Protein AF-A0A7R7MYT4-F1 (afdb_monomer_lite)

Organism: Mycobacterium intracellulare (NCBI:txid1767)

Secondary structure (DSSP, 8-state):
-HHHHHHHHTT-PPPEEEEEETTTEEEEEEE-SSSEEEEEEE-TT--TTSGGGHHHHHHHHTEEEEEEEEEEEE-TTSTTSEEEEEEEEEEETT--PPPPHHHHHHHHHHHT--S---TTTHHHHHHHHHHHH--

Foldseek 3Di:
DQVQLLCVLLVFDGKDWQADDPQAKTKIWGDQPQKIKIKMKGDPVDDCPDPRNVSVNVQQVQFDKAWLDWDKDQQCSHDPRIIIITIIITGGPPDPDDGDPSSVLVSVLSNVVPDDDDPVCSNVSSNVSSVVRVD

Sequence (135 aa):
MPLQVMAQALNLPDAVTRLNEPGWAFAQTMNLGTSQGLIMWRIPLVRDTDPMYAPVAALMERSEVEVLFSGEVVDPGVIGGKLEAFVALLHPEGQRQTPSPQQRTFVDIFENWGETVLPEHLPEKMAHMCALHTH

Radius of gyration: 14.29 Å; chains: 1; bounding box: 32×40×33 Å

Structure (mmCIF, N/CA/C/O backbone):
data_AF-A0A7R7MYT4-F1
#
_entry.id   AF-A0A7R7MYT4-F1
#
loop_
_atom_site.group_PDB
_atom_site.id
_atom_site.type_symbol
_atom_site.label_atom_id
_atom_site.label_alt_id
_atom_site.label_comp_id
_atom_site.label_asym_id
_atom_site.label_entity_id
_atom_site.label_seq_id
_atom_site.pdbx_PDB_ins_code
_atom_site.Cartn_x
_atom_site.Cartn_y
_atom_site.Cartn_z
_atom_site.occupancy
_atom_site.B_iso_or_equiv
_atom_site.auth_seq_id
_atom_site.auth_comp_id
_atom_site.auth_asym_id
_atom_site.auth_atom_id
_atom_site.pdbx_PDB_model_num
ATOM 1 N N . MET A 1 1 ? 10.309 2.847 2.496 1.00 79.06 1 MET A N 1
ATOM 2 C CA . MET A 1 1 ? 9.069 2.253 3.043 1.00 79.06 1 MET A CA 1
ATOM 3 C C . MET A 1 1 ? 7.950 3.284 2.934 1.00 79.06 1 MET A C 1
ATOM 5 O O . MET A 1 1 ? 7.918 4.183 3.764 1.00 79.06 1 MET A O 1
ATOM 9 N N . PRO A 1 2 ? 7.098 3.227 1.898 1.00 86.56 2 PRO A N 1
ATOM 10 C CA . PRO A 1 2 ? 6.120 4.278 1.606 1.00 86.56 2 PRO A CA 1
ATOM 11 C C . PRO A 1 2 ? 5.114 4.547 2.727 1.00 86.56 2 PRO A C 1
ATOM 13 O O . PRO A 1 2 ? 4.961 5.693 3.136 1.00 86.56 2 PRO A O 1
ATOM 16 N N . LEU A 1 3 ? 4.488 3.508 3.292 1.00 89.62 3 LEU A N 1
ATOM 17 C CA . LEU A 1 3 ? 3.504 3.714 4.360 1.00 89.62 3 LEU A CA 1
ATOM 18 C C . LEU A 1 3 ? 4.129 4.204 5.665 1.00 89.62 3 LEU A C 1
ATOM 20 O O . LEU A 1 3 ? 3.433 4.817 6.463 1.00 89.62 3 LEU A O 1
ATOM 24 N N . GLN A 1 4 ? 5.434 3.998 5.871 1.00 91.19 4 GLN A N 1
ATOM 25 C CA . GLN A 1 4 ? 6.128 4.549 7.036 1.00 91.19 4 GLN A CA 1
ATOM 26 C C . GLN A 1 4 ? 6.157 6.082 7.000 1.00 91.19 4 GLN A C 1
ATOM 28 O O . GLN A 1 4 ? 6.034 6.717 8.042 1.00 91.19 4 GLN A O 1
ATOM 33 N N . VAL A 1 5 ? 6.286 6.672 5.805 1.00 91.62 5 VAL A N 1
ATOM 34 C CA . VAL A 1 5 ? 6.248 8.131 5.619 1.00 91.62 5 VAL A CA 1
ATOM 35 C C . VAL A 1 5 ? 4.887 8.676 6.043 1.00 91.62 5 VAL A C 1
ATOM 37 O O . VAL A 1 5 ? 4.812 9.629 6.813 1.00 91.62 5 VAL A O 1
ATOM 40 N N . MET A 1 6 ? 3.810 8.028 5.593 1.00 91.69 6 MET A N 1
ATOM 41 C CA . MET A 1 6 ? 2.453 8.418 5.970 1.00 91.69 6 MET A CA 1
ATOM 42 C C . MET A 1 6 ? 2.184 8.184 7.461 1.00 91.69 6 MET A C 1
ATOM 44 O O . MET A 1 6 ? 1.628 9.059 8.117 1.00 91.69 6 MET A O 1
ATOM 48 N N . ALA A 1 7 ? 2.614 7.049 8.021 1.00 92.25 7 ALA A N 1
ATOM 49 C CA . ALA A 1 7 ? 2.436 6.758 9.441 1.00 92.25 7 ALA A CA 1
ATOM 50 C C . ALA A 1 7 ? 3.080 7.836 10.326 1.00 92.25 7 ALA A C 1
ATOM 52 O O . ALA A 1 7 ? 2.456 8.321 11.265 1.00 92.25 7 ALA A O 1
ATOM 53 N N . GLN A 1 8 ? 4.289 8.283 9.974 1.00 92.19 8 GLN A N 1
ATOM 54 C CA . GLN A 1 8 ? 4.967 9.379 10.668 1.00 92.19 8 GLN A CA 1
ATOM 55 C C . GLN A 1 8 ? 4.224 10.711 10.515 1.00 92.19 8 GLN A C 1
ATOM 57 O O . GLN A 1 8 ? 4.039 11.415 11.506 1.00 92.19 8 GLN A O 1
ATOM 62 N N . ALA A 1 9 ? 3.764 11.044 9.306 1.00 89.12 9 ALA A N 1
ATOM 63 C CA . ALA A 1 9 ? 3.030 12.284 9.048 1.00 89.12 9 ALA A CA 1
ATOM 64 C C . ALA A 1 9 ? 1.687 12.351 9.800 1.00 89.12 9 ALA A C 1
ATOM 66 O O . ALA A 1 9 ? 1.291 13.417 10.263 1.00 89.12 9 ALA A O 1
ATOM 67 N N . LEU A 1 10 ? 1.006 11.213 9.953 1.00 86.81 10 LEU A N 1
ATOM 68 C CA . LEU A 1 10 ? -0.301 11.110 10.610 1.00 86.81 10 LEU A CA 1
ATOM 69 C C . LEU A 1 10 ? -0.217 10.727 12.099 1.00 86.81 10 LEU A C 1
ATOM 71 O O . LEU A 1 10 ? -1.256 10.553 12.740 1.00 86.81 10 LEU A O 1
ATOM 75 N N . ASN A 1 11 ? 0.995 10.601 12.653 1.00 89.06 11 ASN A N 1
ATOM 76 C CA . ASN A 1 11 ? 1.255 10.151 14.025 1.00 89.06 11 ASN A CA 1
ATOM 77 C C . ASN A 1 11 ? 0.569 8.807 14.359 1.00 89.06 11 ASN A C 1
ATOM 79 O O . ASN A 1 11 ? -0.136 8.663 15.361 1.00 89.06 11 ASN A O 1
ATOM 83 N N . LEU A 1 12 ? 0.756 7.828 13.476 1.00 90.19 12 LEU A N 1
ATOM 84 C CA . LEU A 1 12 ? 0.216 6.474 13.556 1.00 90.19 12 LEU A CA 1
ATOM 85 C C . LEU A 1 12 ? 1.313 5.450 13.890 1.00 90.19 12 LEU A C 1
ATOM 87 O O . LEU A 1 12 ? 2.500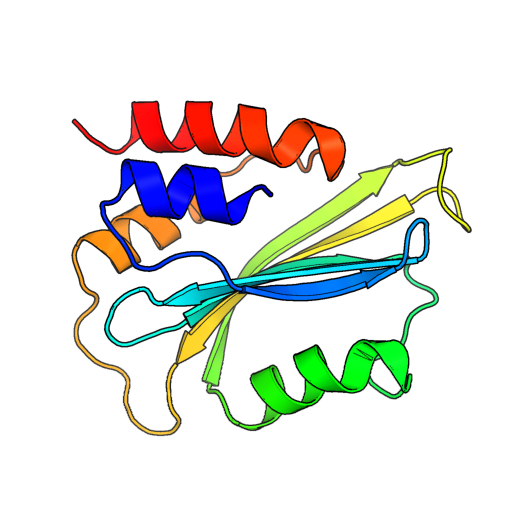 5.744 13.733 1.00 90.19 12 LEU A O 1
ATOM 91 N N . PRO A 1 13 ? 0.940 4.228 14.319 1.00 92.06 13 PRO A N 1
ATOM 92 C CA . PRO A 1 13 ? 1.892 3.136 14.487 1.00 92.06 13 PRO A CA 1
ATOM 93 C C . PRO A 1 13 ? 2.653 2.813 13.197 1.00 92.06 13 PRO A C 1
ATOM 95 O O . PRO A 1 13 ? 2.119 2.964 12.096 1.00 92.06 13 PRO A O 1
ATOM 98 N N . ASP A 1 14 ? 3.872 2.293 13.358 1.00 93.12 14 ASP A N 1
ATOM 99 C CA . ASP A 1 14 ? 4.750 1.938 12.244 1.00 93.12 14 ASP A CA 1
ATOM 100 C C . ASP A 1 14 ? 4.082 1.006 11.227 1.00 93.12 14 ASP A C 1
ATOM 102 O O . ASP A 1 14 ? 3.312 0.094 11.556 1.00 93.12 14 ASP A O 1
ATOM 106 N N . ALA A 1 15 ? 4.425 1.227 9.959 1.00 94.12 15 ALA A N 1
ATOM 107 C CA . ALA A 1 15 ? 3.943 0.396 8.875 1.00 94.12 15 ALA A CA 1
ATOM 108 C C . ALA A 1 15 ? 4.624 -0.978 8.900 1.00 94.12 15 ALA A C 1
ATOM 110 O O . ALA A 1 15 ? 5.825 -1.111 9.131 1.00 94.12 15 ALA A O 1
ATOM 111 N N . VAL A 1 16 ? 3.859 -2.016 8.579 1.00 94.31 16 VAL A N 1
ATOM 112 C CA . VAL A 1 16 ? 4.336 -3.397 8.514 1.00 94.31 16 VAL A CA 1
ATOM 113 C C . VAL A 1 16 ? 4.456 -3.820 7.059 1.00 94.31 16 VAL A C 1
ATOM 115 O O . VAL A 1 16 ? 3.457 -3.872 6.335 1.00 94.31 16 VAL A O 1
ATOM 118 N N . THR A 1 17 ? 5.669 -4.172 6.640 1.00 93.69 17 THR A N 1
ATOM 119 C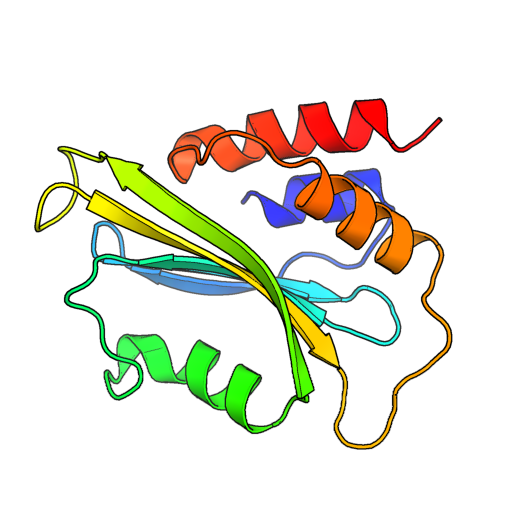 CA . THR A 1 17 ? 5.912 -4.826 5.350 1.00 93.69 17 THR A CA 1
ATOM 120 C C . THR A 1 17 ? 5.386 -6.257 5.397 1.00 93.69 17 THR A C 1
ATOM 122 O O . THR A 1 17 ? 5.800 -7.047 6.243 1.00 93.69 17 THR A O 1
ATOM 125 N N . ARG A 1 18 ? 4.449 -6.580 4.502 1.00 92.62 18 ARG A N 1
ATOM 126 C CA . ARG A 1 18 ? 3.829 -7.911 4.393 1.00 92.62 18 ARG A CA 1
ATOM 127 C C . ARG A 1 18 ? 4.483 -8.768 3.321 1.00 92.62 18 ARG A C 1
ATOM 129 O O . ARG A 1 18 ? 4.546 -9.980 3.480 1.00 92.62 18 ARG A O 1
ATOM 136 N N . LEU A 1 19 ? 4.953 -8.126 2.256 1.00 92.50 19 LEU A N 1
ATOM 137 C CA . LEU A 1 19 ? 5.581 -8.761 1.109 1.00 92.50 19 LEU A CA 1
ATOM 138 C C . LEU A 1 19 ? 6.650 -7.822 0.551 1.00 92.50 19 LEU A C 1
ATOM 140 O O . LEU A 1 19 ? 6.391 -6.630 0.385 1.00 92.50 19 LEU A O 1
ATOM 144 N N . ASN A 1 20 ? 7.844 -8.344 0.289 1.00 91.44 20 ASN A N 1
ATOM 145 C CA . ASN A 1 20 ? 8.927 -7.595 -0.337 1.00 91.44 20 ASN A CA 1
ATOM 146 C C . ASN A 1 20 ? 9.779 -8.539 -1.185 1.00 91.44 20 ASN A C 1
ATOM 148 O O . ASN A 1 20 ? 10.802 -9.039 -0.726 1.00 91.44 20 ASN A O 1
ATOM 152 N N . GLU A 1 21 ? 9.313 -8.787 -2.402 1.00 90.25 21 GLU A N 1
ATOM 153 C CA . GLU A 1 21 ? 9.911 -9.701 -3.369 1.00 90.25 21 GLU A CA 1
ATOM 154 C C . GLU A 1 21 ? 10.331 -8.888 -4.601 1.00 90.25 21 GLU A C 1
ATOM 156 O O . GLU A 1 21 ? 9.493 -8.572 -5.457 1.00 90.25 21 GLU A O 1
ATOM 161 N N . PRO A 1 22 ? 11.611 -8.473 -4.677 1.00 84.19 22 PRO A N 1
ATOM 162 C CA . PRO A 1 22 ? 12.098 -7.562 -5.708 1.00 84.19 22 PRO A CA 1
ATOM 163 C C . PRO A 1 22 ? 11.808 -8.064 -7.124 1.00 84.19 22 PRO A C 1
ATOM 165 O O . PRO A 1 22 ? 12.149 -9.191 -7.473 1.00 84.19 22 PRO A O 1
ATOM 168 N N . GLY A 1 23 ? 11.192 -7.216 -7.949 1.00 83.62 23 GLY A N 1
ATOM 169 C CA . GLY A 1 23 ? 10.817 -7.552 -9.328 1.00 83.62 23 GLY A CA 1
ATOM 170 C C . GLY A 1 23 ? 9.524 -8.365 -9.471 1.00 83.62 23 GLY A C 1
ATOM 171 O O . GLY A 1 23 ? 9.093 -8.604 -10.598 1.00 83.62 23 GLY A O 1
ATOM 172 N N . TRP A 1 24 ? 8.898 -8.759 -8.358 1.00 89.31 24 TRP A N 1
ATOM 173 C CA . TRP A 1 24 ? 7.680 -9.570 -8.351 1.00 89.31 24 TRP A CA 1
ATOM 174 C C . TRP A 1 24 ? 6.518 -8.862 -7.674 1.00 89.31 24 TRP A C 1
ATOM 176 O O . TRP A 1 24 ? 5.484 -8.646 -8.301 1.00 89.31 24 TRP A O 1
ATOM 186 N N . ALA A 1 25 ? 6.663 -8.536 -6.389 1.00 91.44 25 ALA A N 1
ATOM 187 C CA . ALA A 1 25 ? 5.581 -7.977 -5.599 1.00 91.44 25 ALA A CA 1
ATOM 188 C C . ALA A 1 25 ? 6.071 -7.281 -4.326 1.00 91.44 25 ALA A C 1
ATOM 190 O O . ALA A 1 25 ? 7.055 -7.663 -3.697 1.00 91.44 25 ALA A O 1
ATOM 191 N N . PHE A 1 26 ? 5.318 -6.277 -3.906 1.00 92.75 26 PHE A N 1
ATOM 192 C CA . PHE A 1 26 ? 5.540 -5.491 -2.708 1.00 92.75 26 PHE A CA 1
ATOM 193 C C . PHE A 1 26 ? 4.195 -5.180 -2.058 1.00 92.75 26 PHE A C 1
ATOM 195 O O . PHE A 1 26 ? 3.259 -4.775 -2.742 1.00 92.75 26 PHE A O 1
ATOM 202 N N . ALA A 1 27 ? 4.095 -5.330 -0.739 1.00 95.00 27 ALA A N 1
ATOM 203 C CA . ALA A 1 27 ? 2.911 -4.925 0.006 1.00 95.00 27 ALA A CA 1
ATOM 204 C C . ALA A 1 27 ? 3.263 -4.412 1.403 1.00 95.00 27 ALA A C 1
ATOM 206 O O . ALA A 1 27 ? 4.068 -5.009 2.130 1.00 95.00 27 ALA A O 1
ATOM 207 N N . GLN A 1 28 ? 2.603 -3.330 1.809 1.00 95.81 28 GLN A N 1
ATOM 208 C CA . GLN A 1 28 ? 2.687 -2.781 3.159 1.00 95.81 28 GLN A CA 1
ATOM 209 C C . GLN A 1 28 ? 1.309 -2.537 3.734 1.00 95.81 28 GLN A C 1
ATOM 211 O O . GLN A 1 28 ? 0.352 -2.258 3.019 1.00 95.81 28 GLN A O 1
ATOM 216 N N . THR A 1 29 ? 1.249 -2.589 5.057 1.00 95.69 29 THR A N 1
ATOM 217 C CA . THR A 1 29 ? 0.046 -2.269 5.815 1.00 95.69 29 THR A CA 1
ATOM 218 C C . THR A 1 29 ? 0.334 -1.249 6.900 1.00 95.69 29 THR A C 1
ATOM 220 O O . THR A 1 29 ? 1.440 -1.242 7.434 1.00 95.69 29 THR A O 1
ATOM 223 N N . MET A 1 30 ? -0.654 -0.446 7.283 1.00 94.56 30 MET A N 1
ATOM 224 C CA . MET A 1 30 ? -0.590 0.378 8.495 1.00 94.56 30 MET A CA 1
ATOM 225 C C . MET A 1 30 ? -1.921 0.339 9.243 1.00 94.56 30 MET A C 1
ATOM 227 O O . MET A 1 30 ? -2.974 0.171 8.630 1.00 94.56 30 MET A O 1
ATOM 231 N N . ASN A 1 31 ? -1.879 0.506 10.562 1.00 92.44 31 ASN A N 1
ATOM 232 C CA . ASN A 1 31 ? -3.087 0.609 11.375 1.00 92.44 31 ASN A CA 1
ATOM 233 C C . ASN A 1 31 ? -3.626 2.052 11.342 1.00 92.44 31 ASN A C 1
ATOM 235 O O . ASN A 1 31 ? -2.888 2.982 11.654 1.00 92.44 31 ASN A O 1
ATOM 239 N N . LEU A 1 32 ? -4.903 2.223 10.990 1.00 90.44 32 LEU A N 1
ATOM 240 C CA . LEU A 1 32 ? -5.610 3.512 10.924 1.00 90.44 32 LEU A CA 1
ATOM 241 C C . LEU A 1 32 ? -6.599 3.691 12.098 1.00 90.44 32 LEU A C 1
ATOM 243 O O . LEU A 1 32 ? -7.543 4.484 12.040 1.00 90.44 32 LEU A O 1
ATOM 247 N N . GLY A 1 33 ? -6.391 2.930 13.174 1.00 85.00 33 GLY A N 1
ATOM 248 C CA . GLY A 1 33 ? -7.254 2.843 14.346 1.00 85.00 33 GLY A CA 1
ATOM 249 C C . GLY A 1 33 ? -8.195 1.647 14.244 1.00 85.00 33 GLY A C 1
ATOM 250 O O . GLY A 1 33 ? -7.943 0.601 14.837 1.00 85.00 33 GLY A O 1
ATOM 251 N N . THR A 1 34 ? -9.287 1.817 13.504 1.00 83.81 34 THR A N 1
ATOM 252 C CA . THR A 1 34 ? -10.384 0.837 13.396 1.00 83.81 34 THR A CA 1
ATOM 253 C C . THR A 1 34 ? -10.295 -0.030 12.139 1.00 83.81 34 THR A C 1
ATOM 255 O O . THR A 1 34 ? -10.967 -1.054 12.048 1.00 83.81 34 THR A O 1
ATOM 258 N N . SER A 1 35 ? -9.447 0.359 11.189 1.00 90.25 35 SER A N 1
ATOM 259 C CA . SER A 1 35 ? -9.188 -0.339 9.931 1.00 90.25 35 SER A CA 1
ATOM 260 C C . SER A 1 35 ? -7.687 -0.429 9.656 1.00 90.25 35 SER A C 1
ATOM 262 O O . SER A 1 35 ? -6.859 0.200 10.326 1.00 90.25 35 SER A O 1
ATOM 264 N N . GLN A 1 36 ? -7.321 -1.235 8.666 1.00 92.94 36 GLN A N 1
ATOM 265 C CA . GLN A 1 36 ? -5.950 -1.350 8.190 1.00 92.94 36 GLN A CA 1
ATOM 266 C C . GLN A 1 36 ? -5.858 -0.857 6.748 1.00 92.94 36 GLN A C 1
ATOM 268 O O . GLN A 1 36 ? -6.571 -1.340 5.876 1.00 92.94 36 GLN A O 1
ATOM 273 N N . GLY A 1 37 ? -4.960 0.092 6.489 1.00 94.38 37 GLY A N 1
ATOM 274 C CA . GLY A 1 37 ? -4.607 0.473 5.124 1.00 94.38 37 GLY A CA 1
ATOM 275 C C . GLY A 1 37 ? -3.668 -0.569 4.528 1.00 94.38 37 GLY A C 1
ATOM 276 O O . GLY A 1 37 ? -2.728 -0.993 5.203 1.00 94.38 37 GLY A O 1
ATOM 277 N N . LEU A 1 38 ? -3.909 -0.972 3.285 1.00 95.75 38 LEU A N 1
ATOM 278 C CA . LEU A 1 38 ? -3.076 -1.867 2.487 1.00 95.75 38 LEU A CA 1
ATOM 279 C C . LEU A 1 38 ? -2.672 -1.145 1.205 1.00 95.75 38 LEU A C 1
ATOM 281 O O . LEU A 1 38 ? -3.533 -0.641 0.492 1.00 95.75 38 LEU A O 1
ATOM 285 N N . ILE A 1 39 ? -1.379 -1.151 0.889 1.00 95.06 39 ILE A N 1
ATOM 286 C CA . ILE A 1 39 ? -0.878 -0.787 -0.439 1.00 95.06 39 ILE A CA 1
ATOM 287 C C . ILE A 1 39 ? -0.124 -1.975 -1.033 1.00 95.06 39 ILE A C 1
ATOM 289 O O . ILE A 1 39 ? 0.579 -2.686 -0.307 1.00 95.06 39 ILE A O 1
ATOM 293 N N . MET A 1 40 ? -0.250 -2.177 -2.340 1.00 94.75 40 MET A N 1
ATOM 294 C CA . MET A 1 40 ? 0.315 -3.317 -3.047 1.00 94.75 40 MET A CA 1
ATOM 295 C C . MET A 1 40 ? 0.738 -2.950 -4.469 1.00 94.75 40 MET A C 1
ATOM 297 O O . MET A 1 40 ? -0.009 -2.297 -5.191 1.00 94.75 40 MET A O 1
ATOM 301 N N . TRP A 1 41 ? 1.909 -3.443 -4.872 1.00 93.25 41 TRP A N 1
ATOM 302 C CA . TRP A 1 41 ? 2.359 -3.517 -6.261 1.00 93.25 41 TRP A CA 1
ATOM 303 C C . TRP A 1 41 ? 2.717 -4.959 -6.578 1.00 93.25 41 TRP A C 1
ATOM 305 O O . TRP A 1 41 ? 3.390 -5.605 -5.778 1.00 93.25 41 TRP A O 1
ATOM 315 N N . ARG A 1 42 ? 2.305 -5.473 -7.733 1.00 93.75 42 ARG A N 1
ATOM 316 C CA . ARG A 1 42 ? 2.729 -6.798 -8.201 1.00 93.75 42 ARG A CA 1
ATOM 317 C C . ARG A 1 42 ? 2.774 -6.879 -9.713 1.00 93.75 42 ARG A C 1
ATOM 319 O O . ARG A 1 42 ? 2.047 -6.162 -10.391 1.00 93.75 42 ARG A O 1
ATOM 326 N N . ILE A 1 43 ? 3.584 -7.782 -10.249 1.00 93.94 43 ILE A N 1
ATOM 327 C CA . ILE A 1 43 ? 3.473 -8.151 -11.659 1.00 93.94 43 ILE A CA 1
ATOM 328 C C . ILE A 1 43 ? 2.183 -8.967 -11.879 1.00 93.94 43 ILE A C 1
ATOM 330 O O . ILE A 1 43 ? 1.811 -9.751 -11.001 1.00 93.94 43 ILE A O 1
ATOM 334 N N . PRO A 1 44 ? 1.547 -8.890 -13.062 1.00 91.81 44 PRO A N 1
ATOM 335 C CA . PRO A 1 44 ? 0.315 -9.634 -13.369 1.00 91.81 44 PRO A CA 1
ATOM 336 C C . PRO A 1 44 ? 0.440 -11.163 -13.281 1.00 91.81 44 PRO A C 1
ATOM 338 O O . PRO A 1 44 ? -0.556 -11.883 -13.270 1.00 91.81 44 PRO A O 1
ATOM 341 N N . LEU A 1 45 ? 1.671 -11.685 -13.290 1.00 91.50 45 LEU A N 1
ATOM 342 C CA . LEU A 1 45 ? 1.929 -13.119 -13.191 1.00 91.50 45 LEU A CA 1
ATOM 343 C C . LEU A 1 45 ? 1.743 -13.653 -11.762 1.00 91.50 45 LEU A C 1
ATOM 345 O O . LEU A 1 45 ? 1.488 -14.846 -11.612 1.00 91.50 45 LEU A O 1
ATOM 349 N N . VAL A 1 46 ? 1.862 -12.795 -10.741 1.00 92.12 46 VAL A N 1
ATOM 350 C CA . VAL A 1 46 ? 1.678 -13.178 -9.335 1.00 92.12 46 VAL A CA 1
ATOM 351 C C . VAL A 1 46 ? 0.188 -13.334 -9.053 1.00 92.12 46 VAL A C 1
ATOM 353 O O . VAL A 1 46 ? -0.579 -12.375 -9.122 1.00 92.12 46 VAL A O 1
ATOM 356 N N . ARG A 1 47 ? -0.216 -14.556 -8.719 1.00 91.94 47 ARG A N 1
ATOM 357 C CA . ARG A 1 47 ? -1.595 -14.947 -8.427 1.00 91.94 47 ARG A CA 1
ATOM 358 C C . ARG A 1 47 ? -1.862 -14.928 -6.932 1.00 91.94 47 ARG A C 1
ATOM 360 O O . ARG A 1 47 ? -0.971 -15.159 -6.120 1.00 91.94 47 ARG A O 1
ATOM 367 N N . ASP A 1 48 ? -3.135 -14.789 -6.577 1.00 91.06 48 ASP A N 1
ATOM 368 C CA . ASP A 1 48 ? -3.564 -14.797 -5.174 1.00 91.06 48 ASP A CA 1
ATOM 369 C C . ASP A 1 48 ? -3.275 -16.136 -4.467 1.00 91.06 48 ASP A C 1
ATOM 371 O O . ASP A 1 48 ? -3.152 -16.193 -3.247 1.00 91.06 48 ASP A O 1
ATOM 375 N N . THR A 1 49 ? -3.128 -17.215 -5.244 1.00 92.69 49 THR A N 1
ATOM 376 C CA . THR A 1 49 ? -2.799 -18.563 -4.765 1.00 92.69 49 THR A CA 1
ATOM 377 C C . THR A 1 49 ? -1.302 -18.809 -4.580 1.00 92.69 49 THR A C 1
ATOM 379 O O . THR A 1 49 ? -0.925 -19.878 -4.098 1.00 92.69 49 THR A O 1
ATOM 382 N N . ASP A 1 50 ? -0.437 -17.889 -5.015 1.00 94.00 50 ASP A N 1
ATOM 383 C CA . ASP A 1 50 ? 1.005 -18.104 -4.941 1.00 94.00 50 ASP A CA 1
ATOM 384 C C . ASP A 1 50 ? 1.488 -18.040 -3.482 1.00 94.00 50 ASP A C 1
ATOM 386 O O . ASP A 1 50 ? 1.099 -17.129 -2.746 1.00 94.00 50 ASP A O 1
ATOM 390 N N . PRO A 1 51 ? 2.385 -18.946 -3.039 1.00 93.06 51 PRO A N 1
ATOM 391 C CA . PRO A 1 51 ? 2.838 -18.987 -1.646 1.00 93.06 51 PRO A CA 1
ATOM 392 C C . PRO A 1 51 ? 3.432 -17.667 -1.141 1.00 93.06 51 PRO A C 1
ATOM 394 O O . PRO A 1 51 ? 3.245 -17.311 0.020 1.00 93.06 51 PRO A O 1
ATOM 397 N N . MET A 1 52 ? 4.107 -16.916 -2.016 1.00 92.06 52 MET A N 1
ATOM 398 C CA . MET A 1 52 ? 4.657 -15.596 -1.689 1.00 92.06 52 MET A CA 1
ATOM 399 C C . MET A 1 52 ? 3.568 -14.571 -1.344 1.00 92.06 52 MET A C 1
ATOM 401 O O . MET A 1 52 ? 3.794 -13.663 -0.552 1.00 92.06 52 MET A O 1
ATOM 405 N N . TYR A 1 53 ? 2.373 -14.720 -1.916 1.00 93.50 53 TYR A N 1
ATOM 406 C CA . TYR A 1 53 ? 1.256 -13.804 -1.731 1.00 93.50 53 TYR A CA 1
ATOM 407 C C . TYR A 1 53 ? 0.383 -14.161 -0.517 1.00 93.50 53 TYR A C 1
ATOM 409 O O . TYR A 1 53 ? -0.422 -13.344 -0.066 1.00 93.50 53 TYR A O 1
ATOM 417 N N . ALA A 1 54 ? 0.585 -15.344 0.075 1.00 93.12 54 ALA A N 1
ATOM 418 C CA . ALA A 1 54 ? -0.208 -15.855 1.192 1.00 93.12 54 ALA A CA 1
ATOM 419 C C . ALA A 1 54 ? -0.396 -14.864 2.365 1.00 93.12 54 ALA A C 1
ATOM 421 O O . ALA A 1 54 ? -1.516 -14.780 2.873 1.00 93.12 54 ALA A O 1
ATOM 422 N N . PRO A 1 55 ? 0.606 -14.060 2.793 1.00 92.44 55 PRO A N 1
ATOM 423 C CA . PRO A 1 55 ? 0.409 -13.080 3.865 1.00 92.44 55 PRO A CA 1
ATOM 424 C C . PRO A 1 55 ? -0.605 -11.979 3.528 1.00 92.44 55 PRO A C 1
ATOM 426 O O . PRO A 1 55 ? -1.281 -11.475 4.427 1.00 92.44 55 PRO A O 1
ATOM 429 N N . VAL A 1 56 ? -0.695 -11.591 2.252 1.00 93.88 56 VAL A N 1
ATOM 430 C CA . VAL A 1 56 ? -1.635 -10.574 1.761 1.00 93.88 56 VAL A CA 1
ATOM 431 C C . VAL A 1 56 ? -3.008 -11.203 1.531 1.00 93.88 56 VAL A C 1
ATOM 433 O O . VAL A 1 56 ? -3.999 -10.665 2.019 1.00 93.88 56 VAL A O 1
ATOM 436 N N . ALA A 1 57 ? -3.066 -12.381 0.901 1.00 93.50 57 ALA A N 1
ATOM 437 C CA . ALA A 1 57 ? -4.315 -13.117 0.698 1.00 93.50 57 ALA A CA 1
ATOM 438 C C . ALA A 1 57 ? -5.030 -13.414 2.024 1.00 93.50 57 ALA A C 1
ATOM 440 O O . ALA A 1 57 ? -6.186 -13.042 2.192 1.00 93.50 57 ALA A O 1
ATOM 441 N N . ALA A 1 58 ? -4.320 -13.975 3.009 1.00 92.31 58 ALA A N 1
ATOM 442 C CA . ALA A 1 58 ? -4.888 -14.278 4.324 1.00 92.31 58 ALA A CA 1
ATOM 443 C C . ALA A 1 58 ? -5.363 -13.023 5.072 1.00 92.31 58 ALA A C 1
ATOM 445 O O . ALA A 1 58 ? -6.185 -13.107 5.986 1.00 92.31 58 ALA A O 1
ATOM 446 N N . LEU A 1 59 ? -4.791 -11.857 4.755 1.00 91.06 59 LEU A N 1
ATOM 447 C CA . LEU A 1 59 ? -5.221 -10.574 5.296 1.00 91.06 59 LEU A CA 1
ATOM 448 C C . LEU A 1 59 ? -6.522 -10.099 4.647 1.00 91.06 59 LEU A C 1
ATOM 450 O O . LEU A 1 59 ? -7.428 -9.705 5.371 1.00 91.06 59 LEU A O 1
ATOM 454 N N . 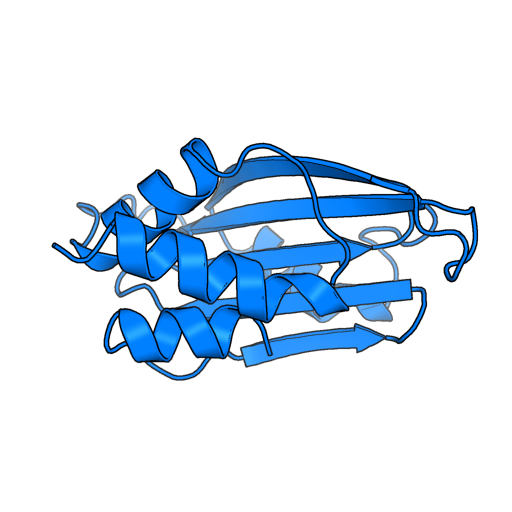MET A 1 60 ? -6.623 -10.181 3.325 1.00 91.75 60 MET A N 1
ATOM 455 C CA . MET A 1 60 ? -7.834 -9.809 2.595 1.00 91.75 60 MET A CA 1
ATOM 456 C C . MET A 1 60 ? -8.998 -10.766 2.875 1.00 91.75 60 MET A C 1
ATOM 458 O O . MET A 1 60 ? -10.122 -10.312 3.018 1.00 91.75 60 MET A O 1
ATOM 462 N N . GLU A 1 61 ? -8.738 -12.068 3.019 1.00 92.25 61 GLU A N 1
ATOM 463 C CA . GLU A 1 61 ? -9.770 -13.093 3.244 1.00 92.25 61 GLU A CA 1
ATOM 464 C C . GLU A 1 61 ? -10.548 -12.896 4.553 1.00 92.25 61 GLU A C 1
ATOM 466 O O . GLU A 1 61 ? -11.732 -13.197 4.615 1.00 92.25 61 GLU A O 1
ATOM 471 N N . ARG A 1 62 ? -9.899 -12.363 5.595 1.00 90.00 62 ARG A N 1
ATOM 472 C CA . ARG A 1 62 ? -10.514 -12.131 6.916 1.00 90.00 62 ARG A CA 1
ATOM 473 C C . ARG A 1 62 ? -11.038 -10.707 7.115 1.00 90.00 62 ARG A C 1
ATOM 475 O O . ARG A 1 62 ? -11.220 -10.274 8.255 1.00 90.00 62 ARG A O 1
ATOM 482 N N . SER A 1 63 ? -11.100 -9.912 6.054 1.00 91.69 63 SER A N 1
ATOM 483 C CA . SER A 1 63 ? -11.433 -8.490 6.119 1.00 91.69 63 SER A CA 1
ATOM 484 C C . SER A 1 63 ? -12.477 -8.142 5.075 1.00 91.69 63 SER A C 1
ATOM 486 O O . SER A 1 63 ? -12.470 -8.658 3.962 1.00 91.69 63 SER A O 1
ATOM 488 N N . GLU A 1 64 ? -13.347 -7.200 5.409 1.00 91.88 64 GLU A N 1
ATOM 489 C CA . GLU A 1 64 ? -14.160 -6.543 4.400 1.00 91.88 64 GLU A CA 1
ATOM 490 C C . GLU A 1 64 ? -13.262 -5.550 3.647 1.00 91.88 64 GLU A C 1
ATOM 492 O O . GLU A 1 64 ? -12.755 -4.585 4.226 1.00 91.88 64 GLU A O 1
ATOM 497 N N . VAL A 1 65 ? -13.006 -5.836 2.368 1.00 92.81 65 VAL A N 1
ATOM 498 C CA . VAL A 1 65 ? -12.073 -5.076 1.528 1.00 92.81 65 VAL A CA 1
ATOM 499 C C . VAL A 1 65 ? -12.803 -3.939 0.819 1.00 92.81 65 VAL A C 1
ATOM 501 O O . VAL A 1 65 ? -13.685 -4.168 -0.006 1.00 92.81 65 VAL A O 1
ATOM 504 N N . GLU A 1 66 ? -12.382 -2.710 1.089 1.00 92.50 66 GLU A N 1
ATOM 505 C CA . GLU A 1 66 ? -12.801 -1.505 0.378 1.00 92.50 66 GLU A CA 1
ATOM 506 C C . GLU A 1 66 ? -11.643 -1.011 -0.492 1.00 92.50 66 GLU A C 1
ATOM 508 O O . GLU A 1 66 ? -10.611 -0.571 0.011 1.00 92.50 66 GLU A O 1
ATOM 513 N N . VAL A 1 67 ? -11.794 -1.106 -1.811 1.00 93.12 67 VAL A N 1
ATOM 514 C CA . VAL A 1 67 ? -10.758 -0.683 -2.762 1.00 93.12 67 VAL A CA 1
ATOM 515 C C . VAL A 1 67 ? -10.827 0.828 -2.947 1.00 93.12 67 VAL A C 1
ATOM 517 O O . VAL A 1 67 ? -11.843 1.341 -3.405 1.00 93.12 67 VAL A O 1
ATOM 520 N N . LEU A 1 68 ? -9.735 1.522 -2.630 1.00 92.25 68 LEU A N 1
ATOM 521 C CA . LEU A 1 68 ? -9.619 2.972 -2.807 1.00 92.25 68 LEU A CA 1
ATOM 522 C C . LEU A 1 68 ? -8.968 3.343 -4.136 1.00 92.25 68 LEU A C 1
ATOM 524 O O . LEU A 1 68 ? -9.297 4.358 -4.738 1.00 92.25 68 LEU A O 1
ATOM 528 N N . PHE A 1 69 ? -8.021 2.524 -4.590 1.00 92.12 69 PHE A N 1
ATOM 529 C CA . PHE A 1 69 ? -7.299 2.767 -5.828 1.00 92.12 69 PHE A CA 1
ATOM 530 C C . PHE A 1 69 ? -6.878 1.450 -6.474 1.00 92.12 69 PHE A C 1
ATOM 532 O O . PHE A 1 69 ? -6.402 0.529 -5.808 1.00 92.12 69 PHE A O 1
ATOM 539 N N . SER A 1 70 ? -7.002 1.391 -7.794 1.00 93.06 70 SER A N 1
ATOM 540 C CA . SER A 1 70 ? -6.441 0.334 -8.628 1.00 93.06 70 SER A CA 1
ATOM 541 C C . SER A 1 70 ? -5.878 0.955 -9.895 1.00 93.06 70 SER A C 1
ATOM 543 O O . SER A 1 70 ? -6.557 1.764 -10.530 1.00 93.06 70 SER A O 1
ATOM 545 N N . GLY A 1 71 ? -4.677 0.562 -10.291 1.00 91.62 71 GLY A N 1
ATOM 546 C CA . GLY A 1 71 ? -4.045 1.097 -11.488 1.00 91.62 71 GLY A CA 1
ATOM 547 C C . GLY A 1 71 ? -2.947 0.195 -12.016 1.00 91.62 71 GLY A C 1
ATOM 548 O O . GLY A 1 71 ? -2.603 -0.818 -11.416 1.00 91.62 71 GLY A O 1
ATOM 549 N N . GLU A 1 72 ? -2.374 0.594 -13.141 1.00 92.69 72 GLU A N 1
ATOM 550 C CA . GLU A 1 72 ? -1.170 -0.022 -13.687 1.00 92.69 72 GLU A CA 1
ATOM 551 C C . GLU A 1 72 ? -0.075 1.041 -13.812 1.00 92.69 72 GLU A C 1
ATOM 553 O O . GLU A 1 72 ? -0.363 2.232 -13.967 1.00 92.69 72 GLU A O 1
ATOM 558 N N . VAL A 1 73 ? 1.183 0.617 -13.734 1.00 90.88 73 VAL A N 1
ATOM 559 C CA . VAL A 1 73 ? 2.352 1.437 -14.060 1.00 90.88 73 VAL A CA 1
ATOM 560 C C . VAL A 1 73 ? 3.302 0.629 -14.934 1.00 90.88 73 VAL A C 1
ATOM 562 O O . VAL A 1 73 ? 3.543 -0.552 -14.686 1.00 90.88 73 VAL A O 1
ATOM 565 N N . VAL A 1 74 ? 3.818 1.260 -15.989 1.00 90.38 74 VAL A N 1
ATOM 566 C CA . VAL A 1 74 ? 4.831 0.652 -16.856 1.00 90.38 74 VAL A CA 1
ATOM 567 C C . VAL A 1 74 ? 6.160 0.669 -16.117 1.00 90.38 74 VAL A C 1
ATOM 569 O O . VAL A 1 74 ? 6.637 1.731 -15.727 1.00 90.38 74 VAL A O 1
ATOM 572 N N . ASP A 1 75 ? 6.756 -0.506 -15.964 1.00 85.00 75 ASP A N 1
ATOM 573 C CA . ASP A 1 75 ? 8.048 -0.685 -15.314 1.00 85.00 75 ASP A CA 1
ATOM 574 C C . ASP A 1 75 ? 8.902 -1.636 -16.161 1.00 85.00 75 ASP A C 1
ATOM 576 O O . ASP A 1 75 ? 8.737 -2.856 -16.094 1.00 85.00 75 ASP A O 1
ATOM 580 N N . PRO A 1 76 ? 9.819 -1.112 -16.991 1.00 82.25 76 PRO A N 1
ATOM 581 C CA . PRO A 1 76 ? 10.711 -1.945 -17.791 1.00 82.25 76 PRO A CA 1
ATOM 582 C C . PRO A 1 76 ? 11.645 -2.837 -16.954 1.00 82.25 76 PRO A C 1
ATOM 584 O O . PRO A 1 76 ? 12.244 -3.760 -17.503 1.00 82.25 76 PRO A O 1
ATOM 587 N N . GLY A 1 77 ? 11.801 -2.555 -15.656 1.00 79.81 77 GLY A N 1
ATOM 588 C CA . GLY A 1 77 ? 12.656 -3.290 -14.729 1.00 79.81 77 GLY A CA 1
ATOM 589 C C . GLY A 1 77 ? 12.035 -4.569 -14.165 1.00 79.81 77 GLY A C 1
ATOM 590 O O . GLY A 1 77 ? 12.760 -5.371 -13.574 1.00 79.81 77 GLY A O 1
ATOM 591 N N . VAL A 1 78 ? 10.731 -4.800 -14.359 1.00 81.50 78 VAL A N 1
ATOM 592 C CA . VAL A 1 78 ? 10.038 -6.000 -13.858 1.00 81.50 78 VAL A CA 1
ATOM 593 C C . VAL A 1 78 ? 9.686 -6.980 -14.967 1.00 81.50 78 VAL A C 1
ATOM 595 O O . VAL A 1 78 ? 9.565 -6.639 -16.147 1.00 81.50 78 VAL A O 1
ATOM 598 N N . ILE A 1 79 ? 9.472 -8.237 -14.578 1.00 77.56 79 ILE A N 1
ATOM 599 C CA . ILE A 1 79 ? 9.046 -9.286 -15.503 1.00 77.56 79 ILE A CA 1
ATOM 600 C C . ILE A 1 79 ? 7.681 -8.908 -16.092 1.00 77.56 79 ILE A C 1
ATOM 602 O O . ILE A 1 79 ? 6.697 -8.756 -15.374 1.00 77.56 79 ILE A O 1
ATOM 606 N N . GLY A 1 80 ? 7.625 -8.780 -17.420 1.00 83.06 80 GLY A N 1
ATOM 607 C CA . GLY A 1 80 ? 6.409 -8.406 -18.148 1.00 83.06 80 GLY A CA 1
ATOM 608 C C . GLY A 1 80 ? 6.221 -6.901 -18.368 1.00 83.06 80 GLY A C 1
ATOM 609 O O . GLY A 1 80 ? 5.255 -6.521 -19.025 1.00 83.06 80 GLY A O 1
ATOM 610 N N . GLY A 1 81 ? 7.132 -6.050 -17.883 1.00 88.25 81 GLY A N 1
ATOM 611 C CA . GLY A 1 81 ? 7.165 -4.624 -18.229 1.00 88.25 81 GLY A CA 1
ATOM 612 C C . GLY A 1 81 ? 6.080 -3.757 -17.578 1.00 88.25 81 GLY A C 1
ATOM 613 O O . GLY A 1 81 ? 5.935 -2.591 -17.950 1.00 88.25 81 GLY A O 1
ATOM 614 N N . LYS A 1 82 ? 5.284 -4.306 -16.651 1.00 91.81 82 LYS A N 1
ATOM 615 C CA . LYS A 1 82 ? 4.227 -3.573 -15.945 1.00 91.81 82 LYS A CA 1
ATOM 616 C C . LYS A 1 82 ? 3.975 -4.109 -14.539 1.00 91.81 82 LYS A C 1
ATOM 618 O O . LYS A 1 82 ? 4.117 -5.306 -14.288 1.00 91.81 82 LYS A O 1
ATOM 623 N N . LEU A 1 83 ? 3.533 -3.216 -13.663 1.00 92.31 83 LEU A N 1
ATOM 624 C CA . LEU A 1 83 ? 3.048 -3.508 -12.321 1.00 92.31 83 LEU A CA 1
ATOM 625 C C . LEU A 1 83 ? 1.577 -3.117 -12.202 1.00 92.31 83 LEU A C 1
ATOM 627 O O . LEU A 1 83 ? 1.168 -2.049 -12.651 1.00 92.31 83 LEU A O 1
ATOM 631 N N . GLU A 1 84 ? 0.808 -3.966 -11.541 1.00 93.88 84 GLU A N 1
ATOM 632 C CA . GLU A 1 84 ? -0.518 -3.661 -11.024 1.00 93.88 84 GLU A CA 1
ATOM 633 C C . GLU A 1 84 ? -0.365 -3.042 -9.636 1.00 93.88 84 GLU A C 1
ATOM 635 O O . GLU A 1 84 ? 0.322 -3.595 -8.775 1.00 93.88 84 GLU A O 1
ATOM 640 N N . ALA A 1 85 ? -1.006 -1.900 -9.427 1.00 93.38 85 ALA A N 1
ATOM 641 C CA . ALA A 1 85 ? -1.066 -1.184 -8.167 1.00 93.38 85 ALA A CA 1
ATOM 642 C C . ALA A 1 85 ? -2.468 -1.303 -7.570 1.00 93.38 85 ALA A C 1
ATOM 644 O O . ALA A 1 85 ? -3.473 -1.168 -8.269 1.00 93.38 85 ALA A O 1
ATOM 645 N N . PHE A 1 86 ? -2.531 -1.519 -6.264 1.00 93.25 86 PHE A N 1
ATOM 646 C CA . PHE A 1 86 ? -3.772 -1.717 -5.533 1.00 93.25 86 PHE A CA 1
ATOM 647 C C . PHE A 1 86 ? -3.658 -1.104 -4.143 1.00 93.25 86 PHE A C 1
ATOM 649 O O . PHE A 1 86 ? -2.686 -1.343 -3.424 1.00 93.25 86 PHE A O 1
ATOM 656 N N . VAL A 1 87 ? -4.657 -0.320 -3.756 1.00 94.56 87 VAL A N 1
ATOM 657 C CA . VAL A 1 87 ? -4.773 0.262 -2.421 1.00 94.56 87 VAL A CA 1
ATOM 658 C C . VAL A 1 87 ? -6.163 -0.014 -1.888 1.00 94.56 87 VAL A C 1
ATOM 660 O O . VAL A 1 87 ? -7.160 0.237 -2.568 1.00 94.56 87 VAL A O 1
ATOM 663 N N . ALA A 1 88 ? -6.224 -0.505 -0.658 1.00 95.19 88 ALA A N 1
ATOM 664 C CA . ALA A 1 88 ? -7.475 -0.837 -0.007 1.00 95.19 88 ALA A CA 1
ATOM 665 C C . ALA A 1 88 ? -7.476 -0.456 1.471 1.00 95.19 88 ALA A C 1
ATOM 667 O O . ALA A 1 88 ? -6.442 -0.455 2.144 1.00 95.19 88 ALA A O 1
ATOM 668 N N . LEU A 1 89 ? -8.673 -0.190 1.975 1.00 94.06 89 LEU A N 1
ATOM 669 C CA . LEU A 1 89 ? -9.004 -0.279 3.383 1.00 94.06 89 LEU A CA 1
ATOM 670 C C . LEU A 1 89 ? -9.503 -1.682 3.699 1.00 94.06 89 LEU A C 1
ATOM 672 O O . LEU A 1 89 ? -10.310 -2.263 2.978 1.00 94.06 89 LEU A O 1
ATOM 676 N N . LEU A 1 90 ? -9.015 -2.216 4.806 1.00 93.62 90 LEU A N 1
ATOM 677 C CA . LEU A 1 90 ? -9.396 -3.513 5.328 1.00 93.62 90 LEU A CA 1
ATOM 678 C C . LEU A 1 90 ? -10.136 -3.285 6.638 1.00 93.62 90 LEU A C 1
ATOM 680 O O . LEU A 1 90 ? -9.539 -2.861 7.636 1.00 93.62 90 LEU A O 1
ATOM 684 N N . HIS A 1 91 ? -11.439 -3.541 6.622 1.00 90.62 91 HIS A N 1
ATOM 685 C CA . HIS A 1 91 ? -12.282 -3.430 7.804 1.00 90.62 91 HIS A CA 1
ATOM 686 C C . HIS A 1 91 ? -12.413 -4.796 8.480 1.00 90.62 91 HIS A C 1
ATOM 688 O O . HIS A 1 91 ? -12.542 -5.811 7.788 1.00 90.62 91 HIS A O 1
ATOM 694 N N . PRO A 1 92 ? -12.409 -4.859 9.821 1.00 85.25 92 PRO A N 1
ATOM 695 C CA . PRO A 1 92 ? -12.785 -6.079 10.521 1.00 85.25 92 PRO A CA 1
ATOM 696 C C . PRO A 1 92 ? -14.205 -6.507 10.120 1.00 85.25 92 PRO A C 1
ATOM 698 O O . PRO A 1 92 ? -15.109 -5.670 10.053 1.00 85.25 92 PRO A O 1
ATOM 701 N N . GLU A 1 93 ? -14.414 -7.802 9.869 1.00 78.19 93 GLU A N 1
ATOM 702 C CA . GLU A 1 93 ? -15.724 -8.324 9.462 1.00 78.19 93 GLU A CA 1
ATOM 703 C C . GLU A 1 93 ? -16.843 -7.899 10.426 1.00 78.19 93 GLU A C 1
ATOM 705 O O . GLU A 1 93 ? -16.730 -8.017 11.650 1.00 78.19 93 GLU A O 1
ATOM 710 N N . GLY A 1 94 ? -17.945 -7.397 9.861 1.00 70.12 94 GLY A N 1
ATOM 711 C CA . GLY A 1 94 ? -19.130 -7.001 10.624 1.00 70.12 94 GLY A CA 1
ATOM 712 C C . GLY A 1 94 ? -18.967 -5.723 11.453 1.00 70.12 94 GLY A C 1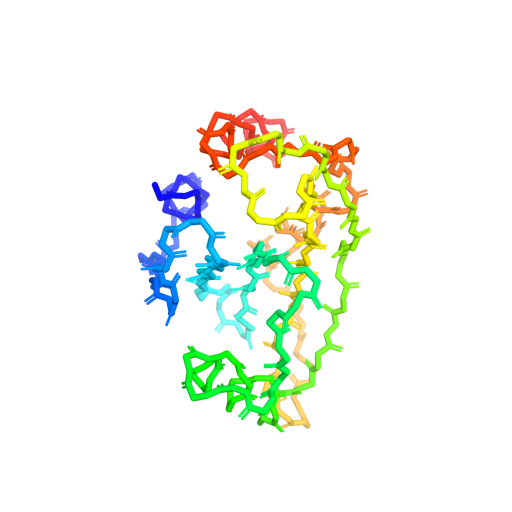
ATOM 713 O O . GLY A 1 94 ? -19.850 -5.413 12.253 1.00 70.12 94 GLY A O 1
ATOM 714 N N . GLN A 1 95 ? -17.874 -4.971 11.282 1.00 65.31 95 GLN A N 1
ATOM 715 C CA . GLN A 1 95 ? -17.589 -3.760 12.054 1.00 65.31 95 GLN A CA 1
ATOM 716 C C . GLN A 1 95 ? -17.235 -2.571 11.154 1.00 65.31 95 GLN A C 1
ATOM 718 O O . GLN A 1 95 ? -16.120 -2.052 11.191 1.00 65.31 95 GLN A O 1
ATOM 723 N N . ARG A 1 96 ? -18.214 -2.064 10.396 1.00 64.56 96 ARG A N 1
ATOM 724 C CA . ARG A 1 96 ? -18.107 -0.715 9.820 1.00 64.56 96 ARG A CA 1
ATOM 725 C C . ARG A 1 96 ? -18.257 0.315 10.936 1.00 64.56 96 ARG A C 1
ATOM 727 O O . ARG A 1 96 ? -19.363 0.633 11.367 1.00 64.56 96 ARG A O 1
ATOM 734 N N . GLN A 1 97 ? -17.125 0.784 11.444 1.00 71.94 97 GLN A N 1
ATOM 735 C CA . GLN A 1 97 ? -17.065 1.800 12.489 1.00 71.94 97 GLN A CA 1
ATOM 736 C C . GLN A 1 97 ? -16.999 3.203 11.876 1.00 71.94 97 GLN A C 1
ATOM 738 O O . GLN A 1 97 ? -16.642 3.375 10.711 1.00 71.94 97 GLN A O 1
ATOM 743 N N . THR A 1 98 ? -17.335 4.223 12.668 1.00 79.25 98 THR A N 1
ATOM 744 C CA . THR A 1 98 ? -17.158 5.620 12.256 1.00 79.25 98 THR A CA 1
ATOM 745 C C . THR A 1 98 ? -15.681 5.873 11.926 1.00 79.25 98 THR A C 1
ATOM 747 O O . THR A 1 98 ? -14.844 5.654 12.805 1.00 79.25 98 THR A O 1
ATOM 750 N N . PRO A 1 99 ? -15.343 6.358 10.715 1.00 82.88 99 PRO A N 1
ATOM 751 C CA . PRO A 1 99 ? -13.953 6.556 10.320 1.00 82.88 99 PRO A CA 1
ATOM 752 C C . PRO A 1 99 ? -13.229 7.548 11.229 1.00 82.88 99 PRO A C 1
ATOM 754 O O . PRO A 1 99 ? -13.736 8.656 11.464 1.00 82.88 99 PRO A O 1
ATOM 757 N N . SER A 1 100 ? -12.038 7.164 11.697 1.00 85.56 100 SER A N 1
ATOM 758 C CA . SER A 1 100 ? -11.129 8.062 12.419 1.00 85.56 100 SER A CA 1
ATOM 759 C C . SER A 1 100 ? -10.689 9.227 11.515 1.00 85.56 100 SER A C 1
ATOM 761 O O . SER A 1 100 ? -10.718 9.089 10.288 1.00 85.56 100 SER A O 1
ATOM 763 N N . PRO A 1 101 ? -10.266 10.382 12.066 1.00 87.56 101 PRO A N 1
ATOM 764 C CA . PRO A 1 101 ? -9.699 11.462 11.256 1.00 87.56 101 PRO A CA 1
ATOM 765 C C . PRO A 1 101 ? -8.554 10.980 10.358 1.00 87.56 101 PRO A C 1
ATOM 767 O O . PRO A 1 101 ? -8.517 11.316 9.182 1.00 87.56 101 PRO A O 1
ATOM 770 N N . GLN A 1 102 ? -7.685 10.110 10.876 1.00 87.94 102 GLN A N 1
ATOM 771 C CA . GLN A 1 102 ? -6.567 9.539 10.127 1.00 87.94 102 GLN A CA 1
ATOM 772 C C . GLN A 1 102 ? -7.029 8.612 9.002 1.00 87.94 102 GLN A C 1
ATOM 774 O O . GLN A 1 102 ? -6.454 8.638 7.917 1.00 87.94 102 GLN A O 1
ATOM 779 N N . GLN A 1 103 ? -8.079 7.816 9.230 1.00 89.31 103 GLN A N 1
ATOM 780 C CA . GLN A 1 103 ? -8.685 7.003 8.179 1.00 89.31 103 GLN A CA 1
ATOM 781 C C . GLN A 1 103 ? -9.283 7.882 7.077 1.00 89.31 103 GLN A C 1
ATOM 783 O O . GLN A 1 103 ? -9.119 7.559 5.908 1.00 89.31 103 GLN A O 1
ATOM 788 N N . ARG A 1 104 ? -9.938 8.997 7.427 1.00 90.56 104 ARG A N 1
ATOM 789 C CA . ARG A 1 104 ? -10.461 9.950 6.434 1.00 90.56 104 ARG A CA 1
ATOM 790 C C . ARG A 1 104 ? -9.334 10.553 5.609 1.00 90.56 104 ARG A C 1
ATOM 792 O O . ARG A 1 104 ? -9.388 10.463 4.396 1.00 90.56 104 ARG A O 1
ATOM 799 N N . THR A 1 105 ? -8.268 11.030 6.251 1.00 90.75 105 THR A N 1
ATOM 800 C CA . THR A 1 105 ? -7.088 11.542 5.540 1.00 90.75 105 THR A CA 1
ATOM 801 C C . THR A 1 105 ? -6.464 10.485 4.626 1.00 90.75 105 THR A C 1
ATOM 803 O O . THR A 1 105 ? -6.063 10.802 3.512 1.00 90.75 105 THR A O 1
ATOM 806 N N . PHE A 1 106 ? -6.397 9.222 5.063 1.00 91.88 106 PHE A N 1
ATOM 807 C CA . PHE A 1 106 ? -5.933 8.119 4.219 1.00 91.88 106 PHE A CA 1
ATOM 808 C C . PHE A 1 106 ? -6.821 7.951 2.978 1.00 91.88 106 PHE A C 1
ATOM 810 O O . PHE A 1 106 ? -6.298 7.878 1.869 1.00 91.88 106 PHE A O 1
ATOM 817 N N . VAL A 1 107 ? -8.146 7.925 3.154 1.00 91.94 107 VAL A N 1
ATOM 818 C CA . VAL A 1 107 ? -9.109 7.850 2.043 1.00 91.94 107 VAL A CA 1
ATOM 819 C C . VAL A 1 107 ? -8.937 9.035 1.101 1.00 91.94 107 VAL A C 1
ATOM 821 O O . VAL A 1 107 ? -8.689 8.820 -0.081 1.00 91.94 107 VAL A O 1
ATOM 824 N N . ASP A 1 108 ? -8.953 10.258 1.629 1.00 92.19 108 ASP A N 1
ATOM 825 C CA . ASP A 1 108 ? -8.838 11.490 0.849 1.00 92.19 108 ASP A CA 1
ATOM 826 C C . ASP A 1 108 ? -7.554 11.498 -0.002 1.00 92.19 108 ASP A C 1
ATOM 828 O O . ASP A 1 108 ? -7.590 11.834 -1.187 1.00 92.19 108 ASP A O 1
ATOM 832 N N . ILE A 1 109 ? -6.418 11.064 0.561 1.00 92.12 109 ILE A N 1
ATOM 833 C CA . ILE A 1 109 ? -5.145 10.961 -0.169 1.00 92.12 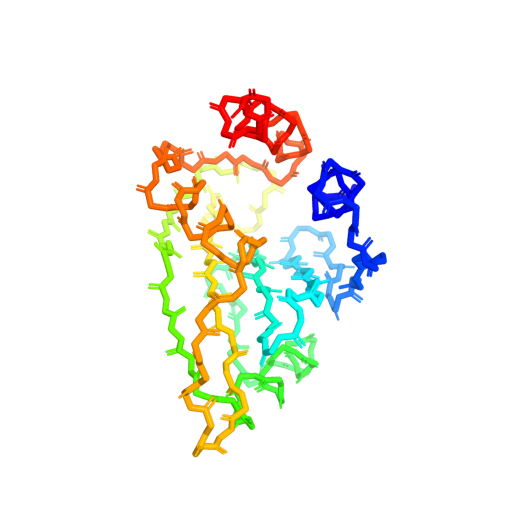109 ILE A CA 1
ATOM 834 C C . ILE A 1 109 ? -5.253 10.002 -1.361 1.00 92.12 109 ILE A C 1
ATOM 836 O O . ILE A 1 109 ? -4.727 10.305 -2.435 1.00 92.12 109 ILE A O 1
ATOM 840 N N . PHE A 1 110 ? -5.884 8.840 -1.182 1.00 91.75 110 PHE A N 1
ATOM 841 C CA . PHE A 1 110 ? -5.933 7.811 -2.222 1.00 91.75 110 PHE A CA 1
ATOM 842 C C . PHE A 1 110 ? -7.064 8.013 -3.236 1.00 91.75 110 PHE A C 1
ATOM 844 O O . PHE A 1 110 ? -6.886 7.661 -4.400 1.00 91.75 110 PHE A O 1
ATOM 851 N N . GLU A 1 111 ? -8.160 8.669 -2.857 1.00 88.12 111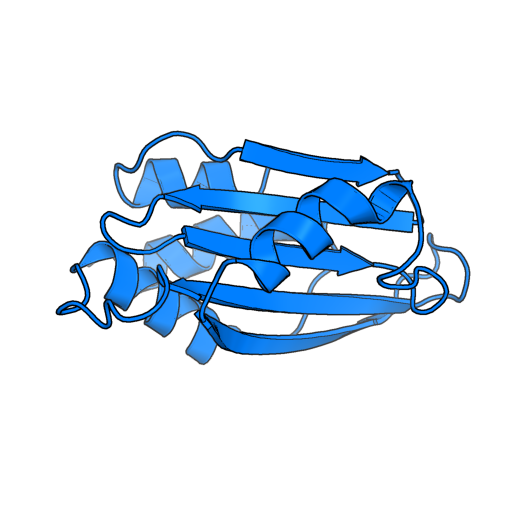 GLU A N 1
ATOM 852 C CA . GLU A 1 111 ? -9.175 9.151 -3.801 1.00 88.12 111 GLU A CA 1
ATOM 853 C C . GLU A 1 111 ? -8.612 10.248 -4.719 1.00 88.12 111 GLU A C 1
ATOM 855 O O . GLU A 1 111 ? -8.937 10.302 -5.905 1.00 88.12 111 GLU A O 1
ATOM 860 N N . ASN A 1 112 ? -7.699 11.080 -4.205 1.00 87.06 112 ASN A N 1
ATOM 861 C CA . ASN A 1 112 ? -7.027 12.141 -4.962 1.00 87.06 112 ASN A CA 1
ATOM 862 C C . ASN A 1 112 ? -5.641 11.727 -5.484 1.00 87.06 112 ASN A C 1
ATOM 864 O O . ASN A 1 112 ? -4.811 12.577 -5.811 1.00 87.06 112 ASN A O 1
ATOM 868 N N . TRP A 1 113 ? -5.367 10.421 -5.571 1.00 88.12 113 TRP A N 1
ATOM 869 C CA . TRP A 1 113 ? -4.027 9.915 -5.867 1.00 88.12 113 TRP A CA 1
ATOM 870 C C . TRP A 1 113 ? -3.499 10.337 -7.241 1.00 88.12 113 TRP A C 1
ATOM 872 O O . TRP A 1 113 ? -2.301 10.584 -7.394 1.00 88.12 113 TRP A O 1
ATOM 882 N N . GLY A 1 114 ? -4.359 10.400 -8.257 1.00 87.06 114 GLY A N 1
ATOM 883 C CA . GLY A 1 114 ? -3.946 10.661 -9.636 1.00 87.06 114 GLY A CA 1
ATOM 884 C C . GLY A 1 114 ? -3.130 9.505 -10.232 1.00 87.06 114 GLY A C 1
ATOM 885 O O . GLY A 1 114 ? -3.511 8.342 -10.122 1.00 87.06 114 GLY A O 1
ATOM 886 N N . GLU A 1 115 ? -2.008 9.818 -10.884 1.00 86.06 115 GLU A N 1
ATOM 887 C CA . GLU A 1 115 ? -1.228 8.852 -11.677 1.00 86.06 115 GLU A CA 1
ATOM 888 C C . GLU A 1 115 ? -0.488 7.805 -10.830 1.00 86.06 115 GLU A C 1
ATOM 890 O O . GLU A 1 115 ? 0.175 8.136 -9.845 1.00 86.06 115 GLU A O 1
ATOM 895 N N . THR A 1 116 ? -0.531 6.531 -11.227 1.00 88.44 116 THR A N 1
ATOM 896 C CA . THR A 1 116 ? 0.277 5.478 -10.592 1.00 88.44 116 THR A CA 1
ATOM 897 C C . THR A 1 116 ? 1.770 5.775 -10.749 1.00 88.44 116 THR A C 1
ATOM 899 O O . THR A 1 116 ? 2.226 6.100 -11.841 1.00 88.44 116 THR A O 1
ATOM 902 N N . VAL A 1 117 ? 2.550 5.601 -9.681 1.00 89.62 117 VAL A N 1
ATOM 903 C CA . VAL A 1 117 ? 4.018 5.721 -9.721 1.00 89.62 117 VAL A CA 1
ATOM 904 C C . VAL A 1 117 ? 4.681 4.391 -9.377 1.00 89.62 117 VAL A C 1
ATOM 906 O O . VAL A 1 117 ? 4.050 3.509 -8.783 1.00 89.62 117 VAL A O 1
ATOM 909 N N . LEU A 1 118 ? 5.956 4.261 -9.744 1.00 86.88 118 LEU A N 1
ATOM 910 C CA . LEU A 1 118 ? 6.769 3.099 -9.392 1.00 86.88 118 LEU A CA 1
ATOM 911 C C . LEU A 1 118 ? 7.011 3.022 -7.872 1.00 86.88 118 LEU A C 1
ATOM 913 O O . LEU A 1 118 ? 7.047 4.068 -7.208 1.00 86.88 118 LEU A O 1
ATOM 917 N N . PRO A 1 119 ? 7.197 1.813 -7.306 1.00 84.88 119 PRO A N 1
ATOM 918 C CA . PRO A 1 119 ? 7.391 1.616 -5.871 1.00 84.88 119 PRO A CA 1
ATOM 919 C C . PRO A 1 119 ? 8.490 2.477 -5.230 1.00 84.88 119 PRO A C 1
ATOM 921 O O . PRO A 1 119 ? 8.333 2.931 -4.094 1.00 84.88 119 PRO A O 1
ATOM 924 N N . GLU A 1 120 ? 9.584 2.740 -5.943 1.00 86.19 120 GLU A N 1
ATOM 925 C CA . GLU A 1 120 ? 10.701 3.576 -5.495 1.00 86.19 120 GLU A CA 1
ATOM 926 C C . GLU A 1 120 ? 10.342 5.062 -5.358 1.00 86.19 120 GLU A C 1
ATOM 928 O O . GLU A 1 120 ? 10.924 5.751 -4.520 1.00 86.19 120 GLU A O 1
ATOM 933 N N . HIS A 1 121 ? 9.352 5.543 -6.115 1.00 90.00 121 HIS A N 1
ATOM 934 C CA . HIS A 1 121 ? 8.866 6.926 -6.072 1.00 90.00 121 HIS A CA 1
ATOM 935 C C . HIS A 1 121 ? 7.714 7.117 -5.077 1.00 90.00 121 HIS A C 1
ATOM 937 O O . HIS A 1 121 ? 7.359 8.245 -4.729 1.00 90.00 121 HIS A O 1
ATOM 943 N N . LEU A 1 122 ? 7.133 6.024 -4.572 1.00 88.69 122 LEU A N 1
ATOM 944 C CA . LEU A 1 122 ? 6.036 6.094 -3.612 1.00 88.69 122 LEU A CA 1
ATOM 945 C C . LEU A 1 122 ? 6.368 6.877 -2.338 1.00 88.69 122 LEU A C 1
ATOM 947 O O . LEU A 1 122 ? 5.504 7.640 -1.921 1.00 88.69 122 LEU A O 1
ATOM 951 N N . PRO A 1 123 ? 7.548 6.750 -1.692 1.00 90.94 123 PRO A N 1
ATOM 952 C CA . PRO A 1 123 ? 7.828 7.509 -0.472 1.00 90.94 123 PRO A CA 1
ATOM 953 C C . PRO A 1 123 ? 7.747 9.027 -0.679 1.00 90.94 123 PRO A C 1
ATOM 955 O O . PRO A 1 123 ? 7.189 9.727 0.162 1.00 90.94 123 PRO A O 1
ATOM 958 N N . GLU A 1 124 ? 8.255 9.526 -1.807 1.00 92.75 124 GLU A N 1
ATOM 959 C CA . GLU A 1 124 ? 8.201 10.948 -2.158 1.00 92.75 124 GLU A CA 1
ATOM 960 C C . GLU A 1 124 ? 6.761 11.394 -2.425 1.00 92.75 124 GLU A C 1
ATOM 962 O O . GLU A 1 124 ? 6.296 12.383 -1.855 1.00 92.75 124 GLU A O 1
ATOM 967 N N . LYS A 1 125 ? 6.012 10.615 -3.213 1.00 92.06 125 LYS A N 1
ATOM 968 C CA . LYS A 1 125 ? 4.609 10.923 -3.492 1.00 92.06 125 LYS A CA 1
ATOM 969 C C . LYS A 1 125 ? 3.739 10.866 -2.230 1.00 92.06 125 LYS A C 1
ATOM 971 O O . LYS A 1 125 ? 2.889 11.730 -2.043 1.00 92.06 125 LYS A O 1
ATOM 976 N N . MET A 1 126 ? 3.979 9.908 -1.330 1.00 92.31 126 MET A N 1
ATOM 977 C CA . MET A 1 126 ? 3.327 9.839 -0.014 1.00 92.31 126 MET A CA 1
ATOM 978 C C . MET A 1 126 ? 3.587 11.107 0.799 1.00 92.31 126 MET A C 1
ATOM 980 O O . MET A 1 126 ? 2.641 11.682 1.331 1.00 92.31 126 MET A O 1
ATOM 984 N N . ALA A 1 127 ? 4.843 11.561 0.875 1.00 91.69 127 ALA A N 1
ATOM 985 C CA . ALA A 1 127 ? 5.200 12.778 1.603 1.00 91.69 127 ALA A CA 1
ATOM 986 C C . ALA A 1 127 ? 4.472 14.006 1.038 1.00 91.69 127 ALA A C 1
ATOM 988 O O . ALA A 1 127 ? 3.891 14.780 1.798 1.00 91.69 127 ALA A O 1
ATOM 989 N N . HIS A 1 128 ? 4.462 14.148 -0.291 1.00 92.19 128 HIS A N 1
ATOM 990 C CA . HIS A 1 128 ? 3.767 15.236 -0.972 1.00 92.19 128 HIS A CA 1
ATOM 991 C C . HIS A 1 128 ? 2.261 15.225 -0.682 1.00 92.19 128 HIS A C 1
ATOM 993 O O . HIS A 1 128 ? 1.706 16.240 -0.268 1.00 92.19 128 HIS A O 1
ATOM 999 N N . MET A 1 129 ? 1.607 14.069 -0.829 1.00 92.25 129 MET A N 1
ATOM 1000 C CA . MET A 1 129 ? 0.169 13.951 -0.589 1.00 92.25 129 MET A CA 1
ATOM 1001 C C . MET A 1 129 ? -0.200 14.193 0.874 1.00 92.25 129 MET A C 1
ATOM 1003 O O . MET A 1 129 ? -1.190 14.872 1.133 1.00 92.25 129 MET A O 1
ATOM 1007 N N . CYS A 1 130 ? 0.597 13.708 1.830 1.00 90.38 130 CYS A N 1
ATOM 1008 C CA . CYS A 1 130 ? 0.363 13.994 3.246 1.00 90.38 130 CYS A CA 1
ATOM 1009 C C . CYS A 1 130 ? 0.436 15.500 3.519 1.00 90.38 130 CYS A C 1
ATOM 1011 O O . CYS A 1 130 ? -0.473 16.043 4.136 1.00 90.38 130 CYS A O 1
ATOM 1013 N N . ALA A 1 131 ? 1.456 16.189 2.993 1.00 89.31 131 ALA A N 1
ATOM 1014 C CA . ALA A 1 131 ? 1.617 17.629 3.183 1.00 89.31 131 ALA A CA 1
ATOM 1015 C C . ALA A 1 131 ? 0.419 18.447 2.667 1.00 89.31 131 ALA A C 1
ATOM 1017 O O . ALA A 1 131 ? 0.095 19.470 3.259 1.00 89.31 131 ALA A O 1
ATOM 1018 N N . LEU A 1 132 ? -0.254 17.989 1.605 1.00 88.50 132 LEU A N 1
ATOM 1019 C CA . LEU A 1 132 ? -1.450 18.642 1.060 1.00 88.50 132 LEU A CA 1
ATOM 1020 C C . LEU A 1 132 ? -2.707 18.464 1.930 1.00 88.50 132 LEU A C 1
ATOM 1022 O O . LEU A 1 132 ? -3.624 19.276 1.826 1.00 88.50 132 LEU A O 1
ATOM 1026 N N . HIS A 1 133 ? -2.768 17.419 2.763 1.00 82.69 133 HIS A N 1
ATOM 1027 C CA . HIS A 1 133 ? -3.988 17.011 3.477 1.00 82.69 133 HIS A CA 1
ATOM 1028 C C . HIS A 1 133 ? -3.907 17.167 5.008 1.00 82.69 133 HIS A C 1
ATOM 1030 O O . HIS A 1 133 ? -4.897 16.925 5.693 1.00 82.69 133 HIS A O 1
ATOM 1036 N N . THR A 1 134 ? -2.764 17.578 5.569 1.00 74.81 134 THR A N 1
ATOM 1037 C CA . THR A 1 134 ? -2.565 17.748 7.024 1.00 74.81 134 THR A CA 1
ATOM 1038 C C . THR A 1 134 ? -2.556 19.218 7.483 1.00 74.81 134 THR A C 1
ATOM 1040 O O . THR A 1 134 ? -1.739 19.583 8.329 1.00 74.81 134 THR A O 1
ATOM 1043 N N . HIS A 1 135 ? -3.424 20.070 6.922 1.00 57.00 135 HIS A N 1
ATOM 1044 C CA . HIS A 1 135 ? -3.542 21.498 7.273 1.00 57.00 135 HIS A CA 1
ATOM 1045 C C . HIS A 1 135 ? -4.605 21.793 8.335 1.00 57.00 135 HIS A C 1
ATOM 1047 O O . HIS A 1 135 ? -5.736 21.275 8.206 1.00 57.00 135 HIS A O 1
#

pLDDT: mean 89.32, std 6.22, range [57.0, 95.81]